Protein AF-A0A953LRP6-F1 (afdb_monomer)

Sequence (51 aa):
MTQPVPPGASGKSAVLLINLGTPEAPTAPALRRYLKQFLWDPRVVELPRAL

pLDDT: mean 84.14, std 14.09, range [46.75, 98.25]

Mean predicted aligned error: 10.2 Å

Solvent-accessible surface area (backbone atoms only — not comparable to full-atom values): 3796 Å² total; per-residue (Å²): 140,83,82,83,80,73,94,68,89,85,65,83,88,82,84,86,88,84,78,94,78,76,55,93,45,103,41,73,72,37,42,52,60,48,48,63,75,42,69,79,38,71,90,74,37,92,66,87,70,84,128

Structure (mmCIF, N/CA/C/O backbone):
data_AF-A0A953LRP6-F1
#
_entry.id   AF-A0A953LRP6-F1
#
loop_
_atom_site.group_PDB
_atom_site.id
_atom_site.type_symbol
_atom_site.label_atom_id
_atom_site.label_alt_id
_atom_site.label_comp_id
_atom_site.label_asym_id
_atom_site.label_entity_id
_atom_site.label_seq_id
_atom_site.pdbx_PDB_ins_code
_atom_site.Cartn_x
_atom_site.Cartn_y
_atom_site.Cartn_z
_atom_site.occupancy
_atom_site.B_iso_or_equiv
_atom_site.auth_seq_id
_atom_site.auth_comp_id
_atom_site.auth_asym_id
_atom_site.auth_atom_id
_atom_site.pdbx_PDB_model_num
ATOM 1 N N . MET A 1 1 ? -27.294 0.213 42.733 1.00 46.75 1 MET A N 1
ATOM 2 C CA . MET A 1 1 ? -26.794 -0.062 41.368 1.00 46.75 1 MET A CA 1
ATOM 3 C C . MET A 1 1 ? -25.690 0.938 41.045 1.00 46.75 1 MET A C 1
ATOM 5 O O . MET A 1 1 ? -25.947 1.945 40.405 1.00 46.75 1 MET A O 1
ATOM 9 N N . THR A 1 2 ? -24.479 0.710 41.545 1.00 57.31 2 THR A N 1
ATOM 10 C CA . THR A 1 2 ? -23.299 1.533 41.240 1.00 57.31 2 THR A CA 1
ATOM 11 C C . THR A 1 2 ? -22.359 0.683 40.396 1.00 57.31 2 THR A C 1
ATOM 13 O O . THR A 1 2 ? -21.801 -0.298 40.878 1.00 57.31 2 THR A O 1
ATOM 16 N N . GLN A 1 3 ? -22.263 1.001 39.106 1.00 58.28 3 GLN A N 1
ATOM 17 C CA . GLN A 1 3 ? -21.275 0.400 38.209 1.00 58.28 3 GLN A CA 1
ATOM 18 C C . GLN A 1 3 ? -19.888 0.995 38.528 1.00 58.28 3 GLN A C 1
ATOM 20 O O . GLN A 1 3 ? -19.801 2.209 38.733 1.00 58.28 3 GLN A O 1
ATOM 25 N N . PRO A 1 4 ? -18.814 0.187 38.593 1.00 68.31 4 PRO A N 1
ATOM 26 C CA . PRO A 1 4 ? -17.467 0.693 38.824 1.00 68.31 4 PRO A CA 1
ATOM 27 C C . PRO A 1 4 ? -16.913 1.338 37.545 1.00 68.31 4 PRO A C 1
ATOM 29 O O . PRO A 1 4 ? -16.950 0.747 36.467 1.00 68.31 4 PRO A O 1
ATOM 32 N N . VAL A 1 5 ? -16.391 2.559 37.668 1.00 65.44 5 VAL A N 1
ATOM 33 C CA . VAL A 1 5 ? -15.670 3.248 36.588 1.00 65.44 5 VAL A CA 1
ATOM 34 C C . VAL A 1 5 ? -14.349 2.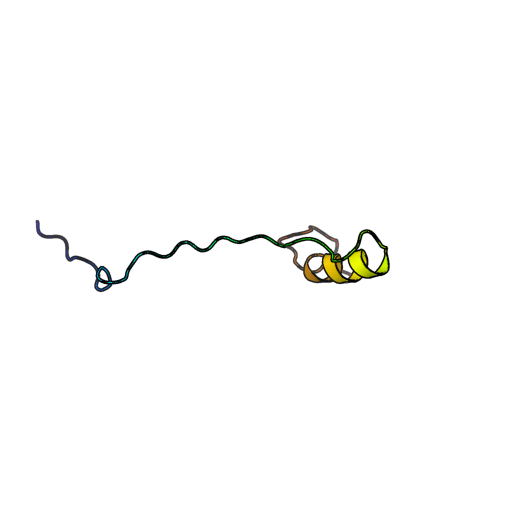505 36.331 1.00 65.44 5 VAL A C 1
ATOM 36 O O . VAL A 1 5 ? -13.599 2.288 37.286 1.00 65.44 5 VAL A O 1
ATOM 39 N N . PRO A 1 6 ? -14.035 2.101 35.084 1.00 70.00 6 PRO A N 1
ATOM 40 C CA . PRO A 1 6 ? -12.778 1.426 34.781 1.00 70.00 6 PRO A CA 1
ATOM 41 C C . PRO A 1 6 ? -11.574 2.351 35.058 1.00 70.00 6 PRO A C 1
ATOM 43 O O . PRO A 1 6 ? -11.612 3.534 34.703 1.00 70.00 6 PRO A O 1
ATOM 46 N N . PRO A 1 7 ? -10.492 1.846 35.683 1.00 58.41 7 PRO A N 1
ATOM 47 C CA . PRO A 1 7 ? -9.297 2.639 35.951 1.00 58.41 7 PRO A CA 1
ATOM 48 C C . PRO A 1 7 ? -8.607 2.990 34.625 1.00 58.41 7 PRO A C 1
ATOM 50 O O . PRO A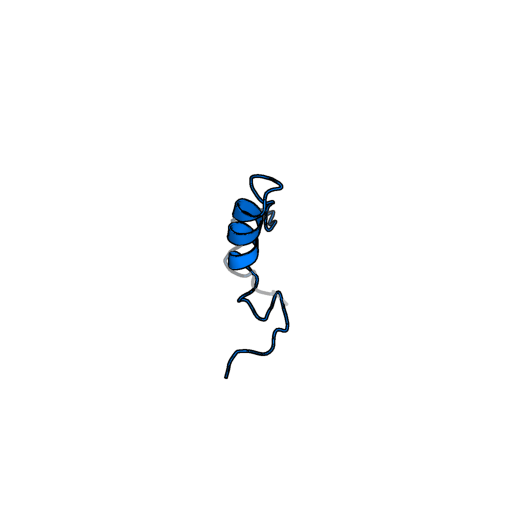 1 7 ? -8.095 2.118 33.931 1.00 58.41 7 PRO A O 1
ATOM 53 N N . GLY A 1 8 ? -8.629 4.274 34.258 1.00 57.84 8 GLY A N 1
ATOM 54 C CA . GLY A 1 8 ? -8.011 4.777 33.022 1.00 57.84 8 GLY A CA 1
ATOM 55 C C . GLY A 1 8 ? -8.558 6.111 32.500 1.00 57.84 8 GLY A C 1
ATOM 56 O O . GLY A 1 8 ? -7.954 6.718 31.619 1.00 57.84 8 GLY A O 1
ATOM 57 N N . ALA A 1 9 ? -9.664 6.619 33.048 1.00 59.28 9 ALA A N 1
ATOM 58 C CA . ALA A 1 9 ? -10.344 7.814 32.538 1.00 59.28 9 ALA A CA 1
ATOM 59 C C . ALA A 1 9 ? -9.722 9.169 32.968 1.00 59.28 9 ALA A C 1
ATOM 61 O O . ALA A 1 9 ? -10.444 10.136 33.192 1.00 59.28 9 ALA A O 1
ATOM 62 N N . SER A 1 10 ? -8.392 9.260 33.083 1.00 64.69 10 SER A N 1
ATOM 63 C CA . SER A 1 10 ? -7.657 10.529 33.279 1.00 64.69 10 SER A CA 1
ATOM 64 C C . SER A 1 10 ? -6.594 10.793 32.200 1.00 64.69 10 SER A C 1
ATOM 66 O O . SER A 1 10 ? -5.743 11.669 32.353 1.00 64.69 10 SER A O 1
ATOM 68 N N . GLY A 1 11 ? -6.643 10.059 31.084 1.00 70.25 11 GLY A N 1
ATOM 69 C CA . GLY A 1 11 ? -5.831 10.325 29.897 1.00 70.25 11 GLY A CA 1
ATOM 70 C C . GLY A 1 11 ? -6.536 11.280 28.934 1.00 70.25 11 GLY A C 1
ATOM 71 O O . GLY A 1 11 ? -7.710 11.097 28.618 1.00 70.25 11 GLY A O 1
ATOM 72 N N . LYS A 1 12 ? -5.821 12.292 28.432 1.00 83.25 12 LYS A N 1
ATOM 73 C CA . LYS A 1 12 ? -6.296 13.108 27.302 1.00 83.25 12 LYS A CA 1
ATOM 74 C C . LYS A 1 12 ? -6.509 12.194 26.091 1.00 83.25 12 LYS A C 1
ATOM 76 O O . LYS A 1 12 ? -5.641 11.381 25.782 1.00 83.25 12 LYS A O 1
ATOM 81 N N . SER A 1 13 ? -7.641 12.326 25.406 1.00 85.69 13 SER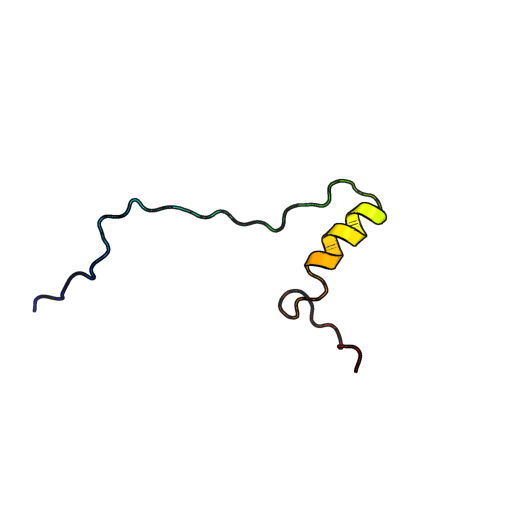 A N 1
ATOM 82 C CA . SER A 1 13 ? -7.919 11.548 24.197 1.00 85.69 13 SER A CA 1
ATOM 83 C C . SER A 1 13 ? -6.974 11.957 23.063 1.00 85.69 13 SER A C 1
ATOM 85 O O . SER A 1 13 ? -6.754 13.146 22.836 1.00 85.69 13 SER A O 1
ATOM 87 N N . ALA A 1 14 ? -6.432 10.973 22.346 1.00 89.81 14 ALA A N 1
ATOM 88 C CA . ALA A 1 14 ? -5.596 11.174 21.167 1.00 89.81 14 ALA A CA 1
ATOM 89 C C . ALA A 1 14 ? -6.253 10.520 19.948 1.00 89.81 14 ALA A C 1
ATOM 91 O O . ALA A 1 14 ? -6.882 9.469 20.062 1.00 89.81 14 ALA A O 1
ATOM 92 N N . VAL A 1 15 ? -6.092 11.144 18.782 1.00 92.81 15 VAL A N 1
ATOM 93 C CA . VAL A 1 15 ? -6.573 10.619 17.501 1.00 92.81 15 VAL A CA 1
ATOM 94 C C . VAL A 1 15 ? -5.366 10.188 16.684 1.00 92.81 15 VAL A C 1
ATOM 96 O O . VAL A 1 15 ? -4.446 10.977 16.476 1.00 92.81 15 VAL A O 1
ATOM 99 N N . LEU A 1 16 ? -5.377 8.942 16.214 1.00 94.50 16 LEU A N 1
ATOM 100 C CA . LEU A 1 16 ? -4.370 8.433 15.293 1.00 94.50 16 LEU A CA 1
ATOM 101 C C . LEU A 1 16 ? -4.923 8.490 13.868 1.00 94.50 16 LEU A C 1
ATOM 103 O O . LEU A 1 16 ? -5.810 7.719 13.507 1.00 94.50 16 LEU A O 1
ATOM 107 N N . LEU A 1 17 ? -4.385 9.401 13.061 1.00 94.94 17 LEU A N 1
ATOM 108 C CA . LEU A 1 17 ? -4.639 9.425 11.627 1.00 94.94 17 LEU A CA 1
ATOM 109 C C . LEU A 1 17 ? -3.641 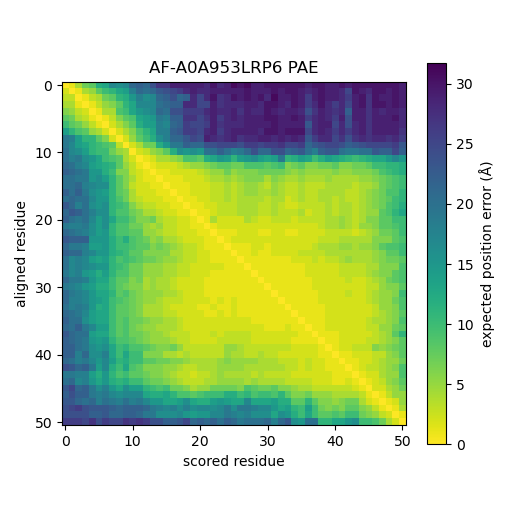8.495 10.935 1.00 94.94 17 LEU A C 1
ATOM 111 O O . LEU A 1 17 ? -2.432 8.697 11.045 1.00 94.94 17 LEU A O 1
ATOM 115 N N . ILE A 1 18 ? -4.146 7.493 10.217 1.00 94.88 18 ILE A N 1
ATOM 116 C CA . ILE A 1 18 ? -3.323 6.548 9.458 1.00 94.88 18 ILE A CA 1
ATOM 117 C C . ILE A 1 18 ? -3.627 6.629 7.964 1.00 94.88 18 ILE A C 1
ATOM 119 O O . ILE A 1 18 ? -4.774 6.776 7.547 1.00 94.88 18 ILE A O 1
ATOM 123 N N . ASN A 1 19 ? -2.576 6.512 7.162 1.00 91.75 19 ASN A N 1
ATOM 124 C CA . ASN A 1 19 ? -2.617 6.332 5.717 1.00 91.75 19 ASN A CA 1
ATOM 125 C C . ASN A 1 19 ? -1.388 5.488 5.329 1.00 91.75 19 ASN A C 1
ATOM 127 O O . ASN A 1 19 ? -0.389 5.490 6.046 1.00 91.75 19 ASN A O 1
ATOM 131 N N . LEU A 1 20 ? -1.449 4.778 4.205 1.00 91.81 20 LEU A N 1
ATOM 132 C CA . LEU A 1 20 ? -0.316 4.035 3.644 1.00 91.81 20 LEU A CA 1
ATOM 133 C C . LEU A 1 20 ? 0.779 4.956 3.075 1.00 91.81 20 LEU A C 1
ATOM 135 O O . LEU A 1 20 ? 1.913 4.529 2.876 1.00 91.81 20 LEU A O 1
ATOM 139 N N . GLY A 1 21 ? 0.437 6.212 2.790 1.00 92.19 21 GLY A N 1
ATOM 140 C CA . GLY A 1 21 ? 1.279 7.138 2.044 1.00 92.19 21 GLY A CA 1
ATOM 141 C C . GLY A 1 21 ? 1.250 6.860 0.539 1.00 92.19 21 GLY A C 1
ATOM 142 O O . GLY A 1 21 ? 0.443 6.072 0.044 1.00 92.19 21 GLY A O 1
ATOM 143 N N . THR A 1 22 ? 2.164 7.502 -0.184 1.00 94.69 22 THR A N 1
ATOM 144 C CA . THR A 1 22 ? 2.273 7.481 -1.652 1.00 94.69 22 THR A CA 1
ATOM 145 C C . THR A 1 22 ? 3.737 7.223 -2.029 1.00 94.69 22 THR A C 1
ATOM 147 O O . THR A 1 22 ? 4.627 7.604 -1.263 1.00 94.69 22 THR A O 1
ATOM 150 N N . PRO A 1 23 ? 4.040 6.586 -3.175 1.00 96.94 23 PRO A N 1
ATOM 151 C CA . PRO A 1 23 ? 5.412 6.496 -3.672 1.00 96.94 23 PRO A CA 1
ATOM 152 C C . PRO A 1 23 ? 6.053 7.881 -3.862 1.00 96.94 23 PRO A C 1
ATOM 154 O O . PRO A 1 23 ? 5.385 8.844 -4.224 1.00 96.94 23 PRO A O 1
ATOM 157 N N . GLU A 1 24 ? 7.373 7.952 -3.682 1.00 96.12 24 GLU A N 1
ATOM 158 C CA . GLU A 1 24 ? 8.169 9.187 -3.797 1.00 96.12 24 GLU A CA 1
ATOM 159 C C . GLU A 1 24 ? 8.164 9.789 -5.216 1.00 96.12 24 GLU A C 1
ATOM 161 O O . GLU A 1 24 ? 8.282 10.998 -5.386 1.00 96.12 24 GLU A O 1
ATOM 166 N N . ALA A 1 25 ? 8.009 8.951 -6.247 1.00 97.69 25 ALA A N 1
ATOM 167 C CA . ALA A 1 25 ? 7.961 9.373 -7.643 1.00 97.69 25 ALA A CA 1
ATOM 168 C C . ALA 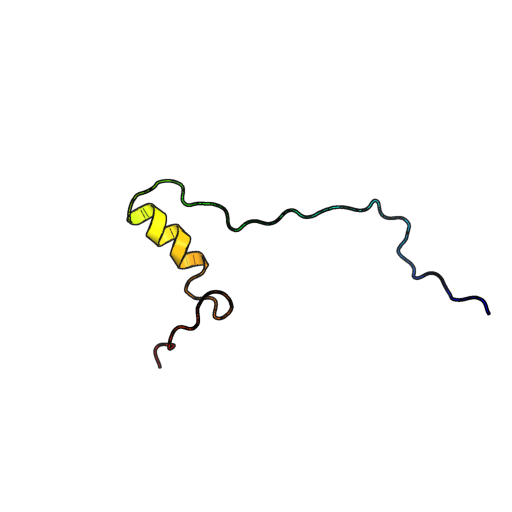A 1 25 ? 7.093 8.417 -8.486 1.00 97.69 25 ALA A C 1
ATOM 170 O O . ALA A 1 25 ? 7.003 7.227 -8.163 1.00 97.69 25 ALA A O 1
ATOM 171 N N . PRO A 1 26 ? 6.523 8.876 -9.616 1.00 96.06 26 PRO A N 1
ATOM 172 C CA . PRO A 1 26 ? 5.749 8.045 -10.542 1.00 96.06 26 PRO A CA 1
ATOM 173 C C . PRO A 1 26 ? 6.664 7.232 -11.479 1.00 96.06 26 PRO A C 1
ATOM 175 O O . PRO A 1 26 ? 6.479 7.206 -12.693 1.00 96.06 26 PRO A O 1
ATOM 178 N N . THR A 1 27 ? 7.696 6.590 -10.931 1.00 98.25 27 THR A N 1
ATOM 179 C CA . THR A 1 27 ? 8.658 5.778 -11.690 1.00 98.25 27 THR A CA 1
ATOM 180 C C . THR A 1 27 ? 8.582 4.319 -11.259 1.00 98.25 27 THR A C 1
ATOM 182 O O . THR A 1 27 ? 8.296 4.011 -10.100 1.00 98.25 27 THR A O 1
ATOM 185 N N . ALA A 1 28 ? 8.880 3.395 -12.176 1.00 98.19 28 ALA A N 1
ATOM 186 C CA . ALA A 1 28 ? 8.839 1.961 -11.884 1.00 98.19 28 ALA A CA 1
ATOM 187 C C . ALA A 1 28 ? 9.695 1.546 -10.661 1.00 98.19 28 ALA A C 1
ATOM 189 O O . ALA A 1 28 ? 9.214 0.748 -9.851 1.00 98.19 28 ALA A O 1
ATOM 190 N N . PRO A 1 29 ? 10.915 2.087 -10.439 1.00 97.81 29 PRO A N 1
ATOM 191 C CA . PRO A 1 29 ? 11.696 1.766 -9.244 1.00 97.81 29 PRO A CA 1
ATOM 192 C C . PRO A 1 29 ? 11.026 2.205 -7.935 1.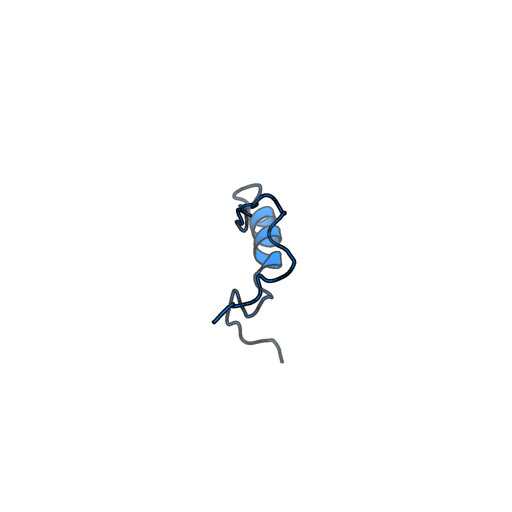00 97.81 29 PRO A C 1
ATOM 194 O O . PRO A 1 29 ? 11.038 1.441 -6.964 1.00 97.81 29 PRO A O 1
ATOM 197 N N . ALA A 1 30 ? 10.431 3.403 -7.909 1.00 97.38 30 ALA A N 1
ATOM 198 C CA . ALA A 1 30 ? 9.743 3.939 -6.736 1.00 97.38 30 ALA A CA 1
ATOM 199 C C . ALA A 1 30 ? 8.461 3.148 -6.434 1.00 97.38 30 ALA A C 1
ATOM 201 O O . ALA A 1 30 ? 8.254 2.724 -5.293 1.00 97.38 30 ALA A O 1
ATOM 202 N N . LEU A 1 31 ? 7.667 2.838 -7.466 1.00 96.44 31 LEU A N 1
ATOM 203 C CA . LEU A 1 31 ? 6.477 1.991 -7.342 1.00 96.44 31 LEU A CA 1
ATOM 204 C C . LEU A 1 31 ? 6.822 0.598 -6.817 1.00 96.44 31 LEU A C 1
ATOM 206 O O . LEU A 1 31 ? 6.175 0.118 -5.891 1.00 96.44 31 LEU A O 1
ATOM 210 N N . ARG A 1 32 ? 7.873 -0.043 -7.349 1.00 95.69 32 ARG A N 1
ATOM 211 C CA . ARG A 1 32 ? 8.300 -1.374 -6.890 1.00 95.69 32 ARG A CA 1
ATOM 212 C C . ARG A 1 32 ? 8.650 -1.374 -5.403 1.00 95.69 32 ARG A C 1
ATOM 214 O O . ARG A 1 32 ? 8.308 -2.321 -4.699 1.00 95.69 32 ARG A O 1
ATOM 221 N N . ARG A 1 33 ? 9.340 -0.332 -4.921 1.00 95.62 33 ARG A N 1
ATOM 222 C CA . ARG A 1 33 ? 9.712 -0.205 -3.504 1.00 95.62 33 ARG A CA 1
ATOM 223 C C . ARG A 1 33 ? 8.484 -0.018 -2.615 1.00 95.62 33 ARG A C 1
ATOM 225 O O . ARG A 1 33 ? 8.417 -0.673 -1.580 1.00 9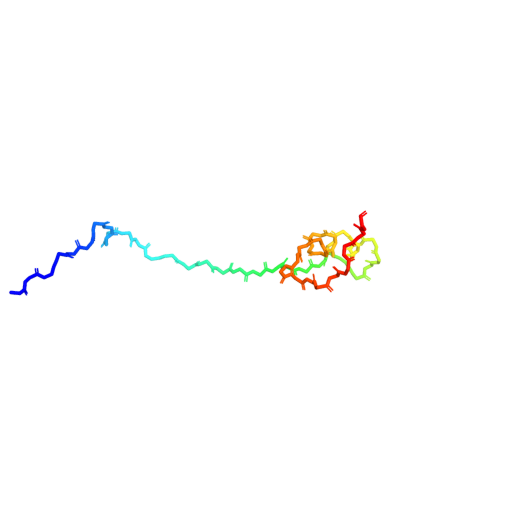5.62 33 ARG A O 1
ATOM 232 N N . TYR A 1 34 ? 7.541 0.825 -3.033 1.00 95.81 34 TYR A N 1
ATOM 233 C CA . TYR A 1 34 ? 6.283 1.062 -2.325 1.00 95.81 34 TYR A CA 1
ATOM 234 C C . TYR A 1 34 ? 5.418 -0.206 -2.282 1.00 95.81 34 TYR A C 1
ATOM 236 O O . TYR A 1 34 ? 5.126 -0.718 -1.209 1.00 95.81 34 TYR A O 1
ATOM 244 N N . LEU A 1 35 ? 5.103 -0.797 -3.438 1.00 94.69 35 LEU A N 1
ATOM 245 C CA . LEU A 1 35 ? 4.223 -1.967 -3.528 1.00 94.69 35 LEU A CA 1
ATOM 246 C C . LEU A 1 35 ? 4.772 -3.189 -2.777 1.00 94.69 35 LEU A C 1
ATOM 248 O O . LEU A 1 35 ? 4.005 -3.924 -2.158 1.00 94.69 35 LEU A O 1
ATOM 252 N N . LYS A 1 36 ? 6.098 -3.391 -2.747 1.00 93.00 36 LYS A N 1
ATOM 253 C CA . LYS A 1 36 ? 6.722 -4.500 -2.002 1.00 93.00 36 LYS A CA 1
ATOM 254 C C . LYS A 1 36 ? 6.388 -4.486 -0.500 1.00 93.00 36 LYS A C 1
ATOM 256 O O . LYS A 1 36 ? 6.461 -5.539 0.127 1.00 93.00 36 LYS A O 1
ATOM 261 N N . GLN A 1 37 ? 6.028 -3.335 0.069 1.00 92.56 37 GLN A N 1
ATOM 262 C CA . GLN A 1 37 ? 5.639 -3.218 1.479 1.00 92.56 37 GLN A CA 1
ATOM 263 C C . GLN A 1 37 ? 4.284 -3.876 1.772 1.00 92.56 37 GLN A C 1
ATOM 265 O O . GLN A 1 37 ? 4.051 -4.282 2.904 1.00 92.56 37 GLN A O 1
ATOM 270 N N . PHE A 1 38 ? 3.419 -4.013 0.760 1.00 91.81 38 PHE A N 1
ATOM 271 C CA . PHE A 1 38 ? 2.028 -4.439 0.942 1.00 91.81 38 PHE A CA 1
ATOM 272 C C . PHE A 1 38 ? 1.693 -5.748 0.228 1.00 91.81 38 PHE A C 1
ATOM 274 O O . PHE A 1 38 ? 0.889 -6.524 0.727 1.00 91.81 38 PHE A O 1
ATOM 281 N N . LEU A 1 39 ? 2.323 -6.031 -0.917 1.00 90.81 39 LEU A N 1
ATOM 282 C CA . LEU A 1 39 ? 1.964 -7.183 -1.757 1.00 90.81 39 LEU A CA 1
ATOM 283 C C . LEU A 1 39 ? 2.228 -8.555 -1.111 1.00 90.81 39 LEU A C 1
ATOM 285 O O . LEU A 1 39 ? 1.749 -9.562 -1.620 1.00 90.81 39 LEU A O 1
ATOM 289 N N . TRP A 1 40 ? 2.985 -8.612 -0.013 1.00 85.50 40 TRP A N 1
ATOM 290 C CA . TRP A 1 40 ? 3.168 -9.842 0.767 1.00 85.50 40 TRP A CA 1
ATOM 291 C C . TRP A 1 40 ? 2.143 -10.025 1.885 1.00 85.50 40 TRP A C 1
ATOM 293 O O . TRP A 1 40 ? 2.063 -11.113 2.457 1.00 85.50 40 TRP A O 1
ATOM 303 N N . ASP A 1 41 ? 1.384 -8.984 2.216 1.00 89.88 41 ASP A N 1
ATOM 304 C CA . ASP A 1 41 ? 0.375 -9.059 3.259 1.00 89.88 41 ASP A CA 1
ATOM 305 C C . ASP A 1 41 ? -0.921 -9.656 2.677 1.00 89.88 41 ASP A C 1
ATOM 307 O O . ASP A 1 41 ? -1.543 -9.035 1.807 1.00 89.88 41 ASP A O 1
ATOM 311 N N . PRO A 1 42 ? -1.376 -10.832 3.159 1.00 89.31 42 PRO A N 1
ATOM 312 C CA . PRO A 1 42 ? -2.630 -11.433 2.707 1.00 89.31 42 PRO A CA 1
ATOM 313 C C . PRO A 1 42 ? -3.859 -10.576 3.039 1.00 89.31 42 PRO A C 1
ATOM 315 O O . PRO A 1 42 ? -4.931 -10.816 2.496 1.00 89.31 42 PRO A O 1
ATOM 318 N N . ARG A 1 43 ? -3.732 -9.584 3.929 1.00 89.50 43 ARG A N 1
ATOM 319 C CA . ARG A 1 43 ? -4.795 -8.614 4.230 1.00 89.50 43 ARG A CA 1
ATOM 320 C C . ARG A 1 43 ? -4.933 -7.543 3.149 1.00 89.50 43 ARG A C 1
ATOM 322 O O . ARG A 1 43 ? -5.9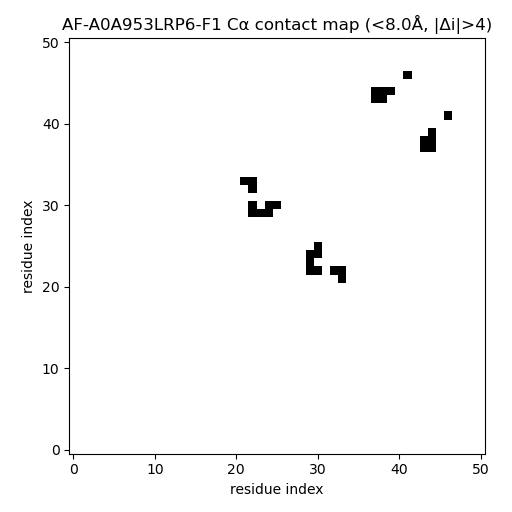49 -6.857 3.123 1.00 89.50 43 ARG A O 1
ATOM 329 N N . VAL A 1 44 ? -3.912 -7.361 2.308 1.00 90.62 44 VAL A N 1
ATOM 330 C CA . VAL A 1 44 ? -3.910 -6.367 1.225 1.00 90.62 44 VAL A CA 1
ATOM 331 C C . VAL A 1 44 ? -4.245 -7.025 -0.109 1.00 90.62 44 VAL A C 1
ATOM 333 O O . VAL A 1 44 ? -5.002 -6.455 -0.892 1.00 90.62 44 VAL A O 1
ATOM 336 N N . VAL A 1 45 ? -3.688 -8.208 -0.383 1.00 87.94 45 VAL A N 1
ATOM 337 C CA . VAL A 1 45 ? -3.905 -8.925 -1.645 1.00 87.94 45 VAL A CA 1
ATOM 338 C C . VAL A 1 45 ? -4.090 -10.424 -1.426 1.00 87.94 45 VAL A C 1
ATOM 340 O O . VAL A 1 45 ? -3.320 -11.072 -0.720 1.00 87.94 45 VAL A O 1
ATOM 343 N N . GLU A 1 46 ? -5.078 -11.001 -2.106 1.00 87.19 46 GLU A N 1
ATOM 344 C CA . GLU A 1 46 ? -5.309 -12.448 -2.140 1.00 87.19 46 GLU A CA 1
ATOM 345 C C . GLU A 1 46 ? -4.509 -13.084 -3.285 1.00 87.19 46 GLU A C 1
ATOM 347 O O . GLU A 1 46 ? -5.044 -13.451 -4.330 1.00 87.19 46 GLU A O 1
ATOM 352 N N . LEU A 1 47 ? -3.188 -13.169 -3.120 1.00 80.06 47 LEU A N 1
ATOM 353 C CA . LEU A 1 47 ? -2.314 -13.825 -4.096 1.00 80.06 47 LEU A CA 1
ATOM 354 C C . LEU A 1 47 ? -2.161 -15.322 -3.778 1.00 80.06 47 LEU A C 1
ATOM 356 O O . LEU A 1 47 ? -1.932 -15.673 -2.614 1.00 80.06 47 LEU A O 1
ATOM 360 N N . PRO A 1 48 ? -2.196 -16.213 -4.791 1.00 75.94 48 PRO A N 1
ATOM 361 C CA . PRO A 1 48 ? -1.740 -17.587 -4.628 1.00 75.94 48 PRO A CA 1
ATOM 362 C C . PRO A 1 48 ? -0.292 -17.560 -4.137 1.00 75.94 48 PRO A C 1
ATOM 364 O O . PRO A 1 48 ? 0.595 -17.036 -4.816 1.00 75.94 48 PRO A O 1
ATOM 367 N N . ARG A 1 49 ? -0.045 -18.075 -2.931 1.00 70.75 49 ARG A N 1
ATOM 368 C CA . ARG A 1 49 ? 1.322 -18.162 -2.414 1.00 70.75 49 ARG A CA 1
ATOM 369 C C . ARG A 1 49 ? 2.075 -19.202 -3.231 1.00 70.75 49 ARG A C 1
ATOM 371 O O . ARG A 1 49 ? 1.539 -20.275 -3.499 1.00 70.75 49 ARG A O 1
ATOM 378 N N . ALA A 1 50 ? 3.295 -18.857 -3.644 1.00 71.19 50 ALA A N 1
ATOM 379 C CA . ALA A 1 50 ? 4.213 -19.847 -4.184 1.00 71.19 50 ALA A CA 1
ATOM 380 C C . ALA A 1 50 ? 4.332 -20.974 -3.146 1.00 71.19 50 ALA A C 1
ATOM 382 O O . ALA A 1 50 ? 4.520 -20.680 -1.963 1.00 71.19 50 ALA A O 1
ATOM 383 N N . LEU A 1 51 ? 4.082 -22.201 -3.611 1.00 65.31 51 LEU A N 1
ATOM 384 C CA . LEU A 1 51 ? 4.015 -23.421 -2.808 1.00 65.31 51 LEU A CA 1
ATOM 385 C C . LEU A 1 51 ? 5.265 -23.606 -1.942 1.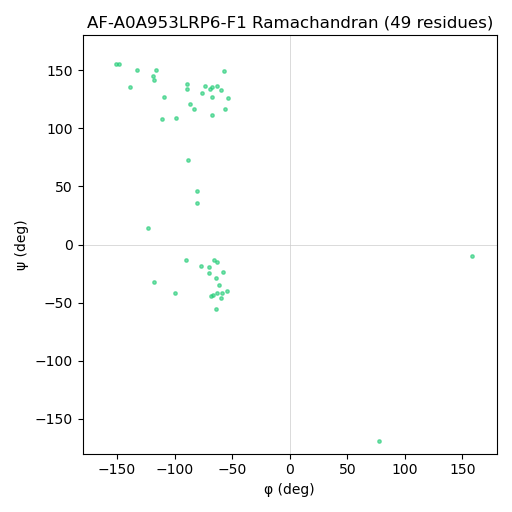00 65.31 51 LEU A C 1
ATOM 387 O O . LEU A 1 51 ? 6.375 -23.340 -2.458 1.00 65.31 51 LEU A O 1
#

Foldseek 3Di:
DDDDDDPDPPDDDDDDDDDLDDFPDPDPVSVVVSVVVQVPPCVRDVDDDDD

Radius of gyration: 20.87 Å; Cα contacts (8 Å, |Δi|>4): 15; chains: 1; bounding box: 38×36×53 Å

Secondary structure (DSSP, 8-state):
--PPPPTTTTSPP----------SSSSHHHHHHHHTTTTT-TTT--PPPP-